Protein AF-A0A9W7CAH5-F1 (afdb_monomer_lite)

Secondary structure (DSSP, 8-state):
-EEEEEES--SSS-PPPTT------SSTTTT--HHHHHHHHTS-EEES-GGGSTT-TT-HHHHHH---EEEEEEEE--SSS--EEEEEEEESSTTTS-GGGHHHHHHHHHHHHHHHTT-

pLDDT: mean 75.97, std 20.56, range [34.94, 96.94]

Organism: NCBI:txid1714387

Structure (mmCIF, N/CA/C/O backbone):
data_AF-A0A9W7CAH5-F1
#
_entry.id   AF-A0A9W7CAH5-F1
#
loop_
_atom_site.group_PDB
_atom_site.id
_atom_site.type_symbol
_atom_site.label_atom_id
_atom_site.label_alt_id
_atom_site.label_comp_id
_atom_site.label_asym_id
_atom_site.label_entity_id
_atom_site.label_seq_id
_atom_site.pdbx_PDB_ins_code
_atom_site.Cartn_x
_atom_site.Cartn_y
_atom_site.Cartn_z
_atom_site.occupancy
_atom_site.B_iso_or_equiv
_atom_site.auth_seq_id
_atom_site.auth_comp_id
_atom_site.auth_asym_id
_atom_site.auth_atom_id
_atom_site.pdbx_PDB_model_num
ATOM 1 N N . MET A 1 1 ? 8.374 -5.976 7.021 1.00 52.28 1 MET A N 1
ATOM 2 C CA . MET A 1 1 ? 8.022 -5.102 8.172 1.00 52.28 1 MET A CA 1
ATOM 3 C C . MET A 1 1 ? 6.517 -4.854 8.143 1.00 52.28 1 MET A C 1
ATOM 5 O O . MET A 1 1 ? 6.024 -4.642 7.044 1.00 52.28 1 MET A O 1
ATOM 9 N N . ILE A 1 2 ? 5.800 -4.919 9.276 1.00 61.28 2 ILE A N 1
ATOM 10 C CA . ILE A 1 2 ? 4.372 -4.537 9.360 1.00 61.28 2 ILE A CA 1
ATOM 11 C C . ILE A 1 2 ? 4.294 -3.109 9.913 1.00 61.28 2 ILE A C 1
ATOM 13 O O . ILE A 1 2 ? 4.922 -2.825 10.931 1.00 61.28 2 ILE A O 1
ATOM 17 N N . VAL A 1 3 ? 3.554 -2.225 9.244 1.00 64.75 3 VAL A N 1
ATOM 18 C CA . VAL A 1 3 ? 3.370 -0.817 9.622 1.00 64.75 3 VAL A CA 1
ATOM 19 C C . VAL A 1 3 ? 1.878 -0.521 9.726 1.00 64.75 3 VAL A C 1
ATOM 21 O O . VAL A 1 3 ? 1.100 -0.905 8.854 1.00 64.75 3 VAL A O 1
ATOM 24 N N . LEU A 1 4 ? 1.484 0.169 10.795 1.00 59.34 4 LEU A N 1
ATOM 25 C CA . LEU A 1 4 ? 0.137 0.700 10.976 1.00 59.34 4 LEU A CA 1
ATOM 26 C C . LEU A 1 4 ? 0.188 2.210 10.739 1.00 59.34 4 LEU A C 1
ATOM 28 O O . LEU A 1 4 ? 0.766 2.945 11.538 1.00 59.34 4 LEU A O 1
ATOM 32 N N . CYS A 1 5 ? -0.400 2.674 9.640 1.00 62.50 5 CYS A N 1
ATOM 33 C CA . CYS A 1 5 ? -0.546 4.102 9.360 1.00 62.50 5 CYS A CA 1
ATOM 34 C C . CYS A 1 5 ? -1.955 4.525 9.763 1.00 62.50 5 CYS A C 1
ATOM 36 O O . CYS A 1 5 ? -2.911 3.947 9.258 1.00 62.50 5 CYS A O 1
ATOM 38 N N . THR A 1 6 ? -2.107 5.508 10.648 1.00 54.84 6 THR A N 1
ATOM 39 C CA . THR A 1 6 ? -3.421 6.003 11.084 1.00 54.84 6 THR A CA 1
ATOM 40 C C . THR A 1 6 ? -3.580 7.473 10.698 1.00 54.84 6 THR A C 1
ATOM 42 O O . THR A 1 6 ? -2.618 8.241 10.733 1.00 54.84 6 THR A O 1
ATOM 45 N N . GLN A 1 7 ? -4.787 7.872 10.304 1.00 54.97 7 GLN A N 1
ATOM 46 C CA . GLN A 1 7 ? -5.196 9.265 10.158 1.00 54.97 7 GLN A CA 1
ATOM 47 C C . GLN A 1 7 ? -6.210 9.606 11.255 1.00 54.97 7 GLN A C 1
ATOM 49 O O . GLN A 1 7 ? -7.260 8.971 11.364 1.00 54.97 7 GLN A O 1
ATOM 54 N N . GLY A 1 8 ? -5.873 10.597 12.084 1.00 39.00 8 GLY A N 1
ATOM 55 C CA . GLY A 1 8 ? -6.650 11.065 13.234 1.00 39.00 8 GLY A CA 1
ATOM 56 C C . GLY A 1 8 ? -5.981 12.262 13.912 1.00 39.00 8 GLY A C 1
ATOM 57 O O . GLY A 1 8 ? -4.809 12.531 13.648 1.00 39.00 8 GLY A O 1
ATOM 58 N N . GLU A 1 9 ? -6.709 13.004 14.758 1.00 39.59 9 GLU A N 1
ATOM 59 C CA . GLU A 1 9 ? -6.122 14.149 15.471 1.00 39.59 9 GLU A CA 1
ATOM 60 C C . GLU A 1 9 ? -4.923 13.737 16.346 1.00 39.59 9 GLU A C 1
ATOM 62 O O . GLU A 1 9 ? -4.942 12.667 16.963 1.00 39.59 9 GLU A O 1
ATOM 67 N N . PRO A 1 10 ? -3.877 14.583 16.411 1.00 41.44 10 PRO A N 1
ATOM 68 C CA . PRO A 1 10 ? -2.582 14.216 16.955 1.00 41.44 10 PRO A CA 1
ATOM 69 C C . PRO A 1 10 ? -2.627 14.186 18.484 1.00 41.44 10 PRO A C 1
ATOM 71 O O . PRO A 1 10 ? -2.352 15.179 19.155 1.00 41.44 10 PRO A O 1
ATOM 74 N N . SER A 1 11 ? -2.917 13.023 19.058 1.00 37.47 11 SER A N 1
ATOM 75 C CA . SER A 1 11 ? -2.576 12.742 20.450 1.00 37.47 11 SER A CA 1
ATOM 76 C C . SER A 1 11 ? -1.776 11.444 20.545 1.00 37.47 11 SER A C 1
ATOM 78 O O . SER A 1 11 ? -2.328 10.350 20.502 1.00 37.47 11 SER A O 1
ATOM 80 N N . ALA A 1 12 ? -0.461 11.614 20.709 1.00 37.47 12 ALA A N 1
ATOM 81 C CA . ALA A 1 12 ? 0.485 10.656 21.290 1.00 37.47 12 ALA A CA 1
ATOM 82 C C . ALA A 1 12 ? 0.882 9.387 20.503 1.00 37.47 12 ALA A C 1
ATOM 84 O O . ALA A 1 12 ? 1.384 8.438 21.099 1.00 37.47 12 ALA A O 1
ATOM 85 N N . VAL A 1 13 ? 0.800 9.393 19.173 1.00 38.72 13 VAL A N 1
ATOM 86 C CA . VAL A 1 13 ? 1.555 8.464 18.308 1.00 38.72 13 VAL A CA 1
ATOM 87 C C . VAL A 1 13 ? 2.164 9.310 17.191 1.00 38.72 13 VAL A C 1
ATOM 89 O O . VAL A 1 13 ? 1.525 10.267 16.763 1.00 38.72 13 VAL A O 1
ATOM 92 N N . GLN A 1 14 ? 3.400 9.046 16.750 1.00 34.97 14 GLN A N 1
ATOM 93 C CA . GLN A 1 14 ? 3.975 9.733 15.583 1.00 34.97 14 GLN A CA 1
ATOM 94 C C . GLN A 1 14 ? 3.156 9.382 14.330 1.00 34.97 14 GLN A C 1
ATOM 96 O O . GLN A 1 14 ? 3.480 8.462 13.587 1.00 34.97 14 GLN A O 1
ATOM 101 N N . THR A 1 15 ? 2.054 10.094 14.123 1.00 36.78 15 THR A N 1
ATOM 102 C CA . THR A 1 15 ? 1.224 10.034 12.929 1.00 36.78 15 THR A CA 1
ATOM 103 C C . THR A 1 15 ? 1.786 11.033 11.930 1.00 36.78 15 THR A C 1
ATOM 105 O O . THR A 1 15 ? 1.848 12.232 12.219 1.00 36.78 15 THR A O 1
ATOM 108 N N . TYR A 1 16 ? 2.200 10.560 10.755 1.00 38.19 16 TYR A N 1
ATOM 109 C CA . TYR A 1 16 ? 2.463 11.445 9.625 1.00 38.19 16 TYR A CA 1
ATOM 110 C C . TYR A 1 16 ? 1.174 12.208 9.309 1.00 38.19 16 TYR A C 1
ATOM 112 O O . TYR A 1 16 ? 0.1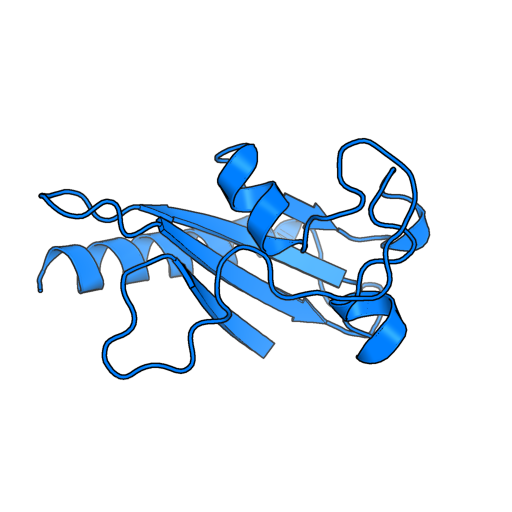30 11.604 9.061 1.00 38.19 16 TYR A O 1
ATOM 120 N N . ALA A 1 17 ? 1.229 13.538 9.375 1.00 38.75 17 ALA A N 1
ATOM 121 C CA . ALA A 1 17 ? 0.073 14.371 9.083 1.00 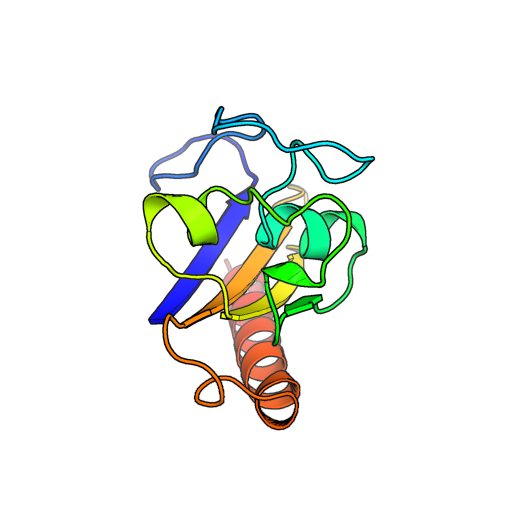38.75 17 ALA A CA 1
ATOM 122 C C . ALA A 1 17 ? -0.358 14.184 7.612 1.00 38.75 17 ALA A C 1
ATOM 124 O O . ALA A 1 17 ? 0.509 14.084 6.735 1.00 38.75 17 ALA A O 1
ATOM 125 N N . PRO A 1 18 ? -1.670 14.176 7.312 1.00 41.16 18 PRO A N 1
ATOM 126 C CA . PRO A 1 18 ? -2.155 14.239 5.937 1.00 41.16 18 PRO A CA 1
ATOM 127 C C . PRO A 1 18 ? -1.532 15.452 5.219 1.00 41.16 18 PRO A C 1
ATOM 129 O O . PRO A 1 18 ? -1.740 16.589 5.637 1.00 41.16 18 PRO A O 1
ATOM 132 N N . GLY A 1 19 ? -0.729 15.210 4.174 1.00 45.12 19 GLY A N 1
ATOM 133 C CA . GLY A 1 19 ? 0.004 16.255 3.438 1.00 45.12 19 GLY A CA 1
ATOM 134 C C . GLY A 1 19 ? 1.497 16.407 3.774 1.00 45.12 19 GLY A C 1
ATOM 135 O O . GLY A 1 19 ? 2.108 17.383 3.340 1.00 45.12 19 GLY A O 1
ATOM 136 N N . ALA A 1 20 ? 2.107 15.476 4.518 1.00 40.38 20 ALA A N 1
ATOM 137 C CA . ALA A 1 20 ? 3.558 15.454 4.720 1.00 40.38 20 ALA A CA 1
ATOM 138 C C . ALA A 1 20 ? 4.305 15.335 3.372 1.00 40.38 20 ALA A C 1
ATOM 140 O O . ALA A 1 20 ? 4.095 14.404 2.601 1.00 40.38 20 ALA A O 1
ATOM 141 N N . SER A 1 21 ? 5.140 16.329 3.071 1.00 37.75 21 SER A N 1
ATOM 142 C CA . SER A 1 21 ? 5.740 16.551 1.754 1.00 37.75 21 SER A CA 1
ATOM 143 C C . SER A 1 21 ? 6.982 15.689 1.486 1.00 37.75 21 SER A C 1
ATOM 145 O O . SER A 1 21 ? 8.014 15.875 2.135 1.00 37.75 21 SER A O 1
ATOM 147 N N . GLY A 1 22 ? 6.886 14.837 0.462 1.00 43.59 22 GLY A N 1
ATOM 148 C CA . GLY A 1 22 ? 7.978 14.113 -0.199 1.00 43.59 22 GLY A CA 1
ATOM 149 C C . GLY A 1 22 ? 8.241 14.591 -1.633 1.00 43.59 22 GLY A C 1
ATOM 150 O O . GLY A 1 22 ? 7.449 15.380 -2.153 1.00 43.59 22 GLY A O 1
ATOM 151 N N . PRO A 1 23 ? 9.353 14.181 -2.280 1.00 34.94 23 PRO A N 1
ATOM 152 C CA . PRO A 1 23 ? 9.626 14.485 -3.683 1.00 34.94 23 PRO A CA 1
ATOM 153 C C . PRO A 1 23 ? 8.478 13.955 -4.549 1.00 34.94 23 PRO A C 1
ATOM 155 O O . PRO A 1 23 ? 8.052 12.815 -4.409 1.00 34.94 23 PRO A O 1
ATOM 158 N N . LYS A 1 24 ? 7.924 14.854 -5.362 1.00 41.16 24 LYS A N 1
ATOM 159 C CA . LYS A 1 24 ? 6.620 14.715 -6.012 1.00 41.16 24 LYS A CA 1
ATOM 160 C C . LYS A 1 24 ? 6.802 14.140 -7.415 1.00 41.16 24 LYS A C 1
ATOM 162 O O . LYS A 1 24 ? 7.518 14.743 -8.215 1.00 41.16 24 LYS A O 1
ATOM 167 N N . GLY A 1 25 ? 6.148 13.017 -7.707 1.00 40.75 25 GLY A N 1
ATOM 168 C CA . GLY A 1 25 ? 6.077 12.439 -9.054 1.00 40.75 25 GLY A CA 1
ATOM 169 C C . GLY A 1 25 ? 5.157 13.233 -9.995 1.00 40.75 25 GLY A C 1
ATOM 170 O O . GLY A 1 25 ? 4.798 14.383 -9.728 1.00 40.75 25 GLY A O 1
ATOM 171 N N . SER A 1 26 ? 4.714 12.621 -11.097 1.00 38.53 26 SER A N 1
ATOM 172 C CA . SER A 1 26 ? 3.724 13.205 -12.025 1.00 38.53 26 SER A CA 1
ATOM 173 C C . SER A 1 26 ? 2.546 12.246 -12.258 1.00 38.53 26 SER A C 1
ATOM 175 O O . SER A 1 26 ? 2.774 11.059 -12.419 1.00 38.53 26 SER A O 1
ATOM 177 N N . GLY A 1 27 ? 1.293 12.736 -12.234 1.00 47.53 27 GLY A N 1
ATOM 178 C CA . GLY A 1 27 ? 0.054 11.925 -12.300 1.00 47.53 27 GLY A CA 1
ATOM 179 C C . GLY A 1 27 ? -0.995 12.291 -11.229 1.00 47.53 27 GLY A C 1
ATOM 180 O O . GLY A 1 27 ? -0.735 13.150 -10.390 1.00 47.53 27 GLY A O 1
ATOM 181 N N . ASP A 1 28 ? -2.173 11.652 -11.233 1.00 54.06 28 ASP A N 1
ATOM 182 C CA . ASP A 1 28 ? -3.260 11.905 -10.253 1.00 54.06 28 ASP A CA 1
ATOM 183 C C . ASP A 1 28 ? -2.951 11.361 -8.842 1.00 54.06 28 ASP A C 1
ATOM 185 O O . ASP A 1 28 ? -3.508 11.823 -7.847 1.00 54.06 28 ASP A O 1
ATOM 189 N N . LEU A 1 29 ? -2.019 10.407 -8.749 1.00 53.59 29 LEU A N 1
ATOM 190 C CA . LEU A 1 29 ? -1.515 9.829 -7.498 1.00 53.59 29 LEU A CA 1
ATOM 191 C C . LEU A 1 29 ? -0.183 10.445 -7.041 1.00 53.59 29 LEU A C 1
ATOM 193 O O . LEU A 1 29 ? 0.365 10.019 -6.033 1.00 53.59 29 LEU A O 1
ATOM 197 N N . LYS A 1 30 ? 0.331 11.464 -7.744 1.00 51.78 30 LYS A N 1
ATOM 198 C CA . LYS A 1 30 ? 1.699 11.993 -7.561 1.00 51.78 30 LYS A CA 1
ATOM 199 C C . LYS A 1 30 ? 2.039 12.523 -6.169 1.00 51.78 30 LYS A C 1
ATOM 201 O O . LYS A 1 30 ? 3.213 12.653 -5.834 1.00 51.78 30 LYS A O 1
ATOM 206 N N . ASP A 1 31 ? 1.011 12.894 -5.411 1.00 60.03 31 ASP A N 1
ATOM 207 C CA . ASP A 1 31 ? 1.118 13.415 -4.049 1.00 60.03 31 ASP A CA 1
ATOM 208 C C . ASP A 1 31 ? 0.725 12.348 -3.004 1.00 60.03 31 ASP A C 1
ATOM 210 O O . ASP A 1 31 ? 0.616 12.664 -1.820 1.00 60.03 31 ASP A O 1
ATOM 214 N N . GLN A 1 32 ? 0.480 11.101 -3.432 1.00 70.62 32 GLN A N 1
ATOM 215 C CA . GLN A 1 32 ? 0.049 10.008 -2.568 1.00 70.62 32 GLN A CA 1
ATOM 216 C C . GLN A 1 32 ? 1.197 9.058 -2.206 1.00 70.62 32 GLN A C 1
ATOM 218 O O . GLN A 1 32 ? 1.972 8.600 -3.044 1.00 70.62 32 GLN A O 1
ATOM 223 N N . LEU A 1 33 ? 1.259 8.697 -0.928 1.00 83.75 33 LEU A N 1
ATOM 224 C CA . LEU A 1 33 ? 1.950 7.512 -0.438 1.00 83.75 33 LEU A CA 1
ATOM 225 C C . LEU A 1 33 ? 1.114 6.260 -0.734 1.00 83.75 33 LEU A C 1
ATOM 227 O O . LEU A 1 33 ? -0.106 6.345 -0.885 1.00 83.75 33 LEU A O 1
ATOM 231 N N . TYR A 1 34 ? 1.730 5.076 -0.744 1.00 87.69 34 TYR A N 1
ATOM 232 C CA . TYR A 1 34 ? 1.004 3.824 -0.997 1.00 87.69 34 TYR A CA 1
ATOM 233 C C . TYR A 1 34 ? -0.187 3.615 -0.042 1.00 87.69 34 TYR A C 1
ATOM 235 O O . TYR A 1 34 ? -1.252 3.160 -0.462 1.00 87.69 34 TYR A O 1
ATOM 243 N N . CYS A 1 35 ? -0.054 4.023 1.225 1.00 85.12 35 CYS A N 1
ATOM 244 C CA . CYS A 1 35 ? -1.144 3.970 2.204 1.00 85.12 35 CYS A CA 1
ATOM 245 C C . CYS A 1 35 ? -2.316 4.903 1.858 1.00 85.12 35 CYS A C 1
ATOM 247 O O . CYS A 1 35 ? -3.474 4.554 2.084 1.00 85.12 35 CYS A O 1
ATOM 249 N N . GLN A 1 36 ? -2.045 6.065 1.261 1.00 84.31 36 GLN A N 1
ATOM 250 C CA . GLN A 1 36 ? -3.093 6.988 0.826 1.00 84.31 36 GLN A CA 1
ATOM 251 C C . GLN A 1 36 ? -3.878 6.419 -0.357 1.00 84.31 36 GLN A C 1
ATOM 253 O O . GLN A 1 36 ? -5.089 6.624 -0.412 1.00 84.31 36 GLN A O 1
ATOM 258 N N . VAL A 1 37 ? -3.245 5.633 -1.234 1.00 89.00 37 VAL A N 1
ATOM 259 C CA . VAL A 1 37 ? -3.948 4.942 -2.326 1.00 89.00 37 VAL A CA 1
ATOM 260 C C . VAL A 1 37 ? -4.924 3.900 -1.778 1.00 89.00 37 VAL A C 1
ATOM 262 O O . VAL A 1 37 ? -6.092 3.885 -2.172 1.00 89.00 37 VAL A O 1
ATOM 265 N N . ALA A 1 38 ? -4.486 3.074 -0.820 1.00 89.31 38 ALA A N 1
ATOM 266 C CA . ALA A 1 38 ? -5.348 2.084 -0.165 1.00 89.31 38 ALA A CA 1
ATOM 267 C C . ALA A 1 38 ? -6.556 2.745 0.528 1.00 89.31 38 ALA A C 1
ATOM 269 O O . ALA A 1 38 ? -7.691 2.300 0.379 1.00 89.31 38 ALA A O 1
ATOM 270 N N . LEU A 1 39 ? -6.324 3.857 1.235 1.00 85.56 39 LEU A N 1
ATOM 271 C CA . LEU A 1 39 ? -7.378 4.638 1.890 1.00 85.56 39 LEU A CA 1
ATOM 272 C C . LEU A 1 39 ? -8.343 5.302 0.901 1.00 85.56 39 LEU A C 1
ATOM 274 O O . LEU A 1 39 ? -9.554 5.270 1.112 1.00 85.56 39 LEU A O 1
ATOM 278 N N . THR A 1 40 ? -7.819 5.908 -0.167 1.00 84.81 40 THR A N 1
ATOM 279 C CA . THR A 1 40 ? -8.618 6.632 -1.170 1.00 84.81 40 THR A CA 1
ATOM 280 C C . THR A 1 40 ? -9.521 5.688 -1.953 1.00 84.81 40 THR A C 1
ATOM 282 O O . THR A 1 40 ? -10.674 6.013 -2.223 1.00 84.81 40 THR A O 1
ATOM 285 N N . THR A 1 41 ? -9.001 4.516 -2.317 1.00 87.69 41 THR A N 1
ATOM 286 C CA . THR A 1 41 ? -9.748 3.504 -3.078 1.00 87.69 41 THR A CA 1
ATOM 287 C C . THR A 1 41 ? -10.653 2.638 -2.205 1.00 87.69 41 THR A C 1
ATOM 289 O O . THR A 1 41 ? -11.481 1.909 -2.743 1.00 87.69 41 THR A O 1
ATOM 292 N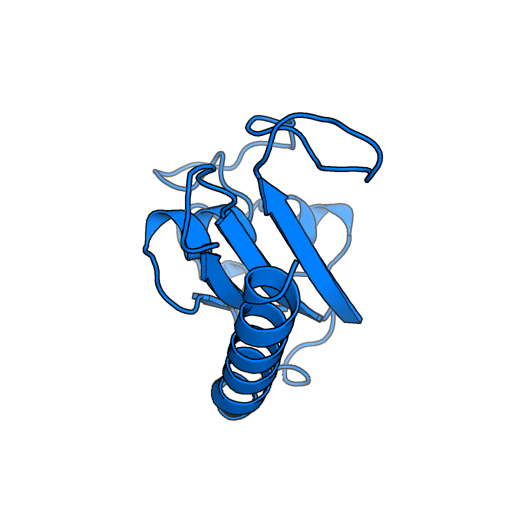 N . ASP A 1 42 ? -10.490 2.708 -0.880 1.00 88.69 42 ASP A N 1
ATOM 293 C CA . ASP A 1 42 ? -11.137 1.821 0.092 1.00 88.69 42 ASP A CA 1
ATOM 294 C C . ASP A 1 42 ? -10.945 0.333 -0.255 1.00 88.69 42 ASP A C 1
ATOM 296 O O . ASP A 1 42 ? -11.836 -0.497 -0.082 1.00 88.69 42 ASP A O 1
ATOM 300 N N . SER A 1 43 ? -9.768 -0.005 -0.789 1.00 93.00 43 SER A N 1
ATOM 301 C CA . SER A 1 43 ? -9.439 -1.348 -1.257 1.00 93.00 43 SER A CA 1
ATOM 302 C C . SER A 1 43 ? -8.000 -1.723 -0.917 1.00 93.00 43 SER A C 1
ATOM 304 O O . SER A 1 43 ? -7.132 -0.855 -0.787 1.00 93.00 43 SER A O 1
ATOM 306 N N . THR A 1 44 ? -7.738 -3.024 -0.762 1.00 95.69 44 THR A N 1
ATOM 307 C CA . THR A 1 44 ? -6.375 -3.517 -0.551 1.00 95.69 44 THR A CA 1
ATOM 308 C C . THR A 1 44 ? -5.507 -3.168 -1.756 1.00 95.69 44 THR A C 1
ATOM 310 O O . THR A 1 44 ? -5.779 -3.596 -2.879 1.00 95.69 44 THR A O 1
ATOM 313 N N . PHE A 1 45 ? -4.442 -2.408 -1.518 1.00 95.50 45 PHE A N 1
ATOM 314 C CA . PHE A 1 45 ? -3.520 -1.968 -2.555 1.00 95.50 45 PHE A CA 1
ATOM 315 C C . PHE A 1 45 ? -2.270 -2.847 -2.572 1.00 95.50 45 PHE A C 1
ATOM 317 O O . PHE A 1 45 ? -1.652 -3.067 -1.530 1.00 95.50 45 PHE A O 1
ATOM 324 N N . PHE A 1 46 ? -1.899 -3.349 -3.750 1.00 96.69 46 PHE A N 1
ATOM 325 C CA . PHE A 1 46 ? -0.758 -4.241 -3.948 1.00 96.69 46 PHE A CA 1
ATOM 326 C C . PHE A 1 46 ? 0.180 -3.687 -5.019 1.00 96.69 46 PHE A C 1
ATOM 328 O O . PHE A 1 46 ? -0.268 -3.336 -6.109 1.00 96.69 46 PHE A O 1
ATOM 335 N N . VAL A 1 47 ? 1.475 -3.656 -4.706 1.00 95.75 47 VAL A N 1
ATOM 336 C CA . VAL A 1 47 ? 2.553 -3.234 -5.604 1.00 95.75 47 VAL A CA 1
ATOM 337 C C . VAL A 1 47 ? 3.639 -4.306 -5.616 1.00 95.75 47 VAL A C 1
ATOM 339 O O . VAL A 1 47 ? 4.303 -4.542 -4.603 1.00 95.75 47 VAL A O 1
ATOM 342 N N . ASP A 1 48 ? 3.826 -4.949 -6.766 1.00 95.12 48 ASP A N 1
ATOM 343 C CA . ASP A 1 48 ? 4.900 -5.911 -7.047 1.00 95.12 48 ASP A CA 1
ATOM 344 C C . ASP A 1 48 ? 5.958 -5.389 -8.028 1.00 95.12 48 ASP A C 1
ATOM 346 O O . ASP A 1 48 ? 7.022 -5.999 -8.171 1.00 95.12 48 ASP A O 1
ATOM 350 N N . ASP A 1 49 ? 5.685 -4.256 -8.669 1.00 94.62 49 ASP A N 1
ATOM 351 C CA . ASP A 1 49 ? 6.640 -3.473 -9.439 1.00 94.62 49 ASP A CA 1
ATOM 352 C C . ASP A 1 49 ? 6.390 -1.970 -9.207 1.00 94.62 49 ASP A C 1
ATOM 354 O O . ASP A 1 49 ? 5.486 -1.398 -9.820 1.00 94.62 49 ASP A O 1
ATOM 358 N N . PRO A 1 50 ? 7.171 -1.307 -8.333 1.00 90.94 50 PRO A N 1
ATOM 359 C CA . PRO A 1 50 ? 6.976 0.109 -8.012 1.00 90.94 50 PRO A CA 1
ATOM 360 C C . PRO A 1 50 ? 7.175 1.043 -9.210 1.00 90.94 50 PRO A C 1
ATOM 362 O O . PRO A 1 50 ? 6.633 2.143 -9.213 1.00 90.94 50 PRO A O 1
ATOM 365 N N . SER A 1 51 ? 7.922 0.615 -10.234 1.00 90.56 51 SER A N 1
ATOM 366 C CA . SER A 1 51 ? 8.161 1.419 -11.439 1.00 90.56 51 SER A CA 1
ATOM 367 C C . SER A 1 51 ? 7.014 1.352 -12.449 1.00 90.56 51 SER A C 1
ATOM 369 O O . SER A 1 51 ? 6.950 2.168 -13.364 1.00 90.56 51 SER A O 1
ATOM 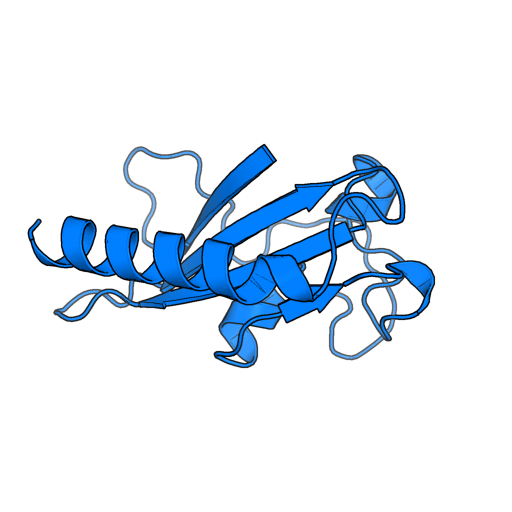371 N N . ALA A 1 52 ? 6.110 0.382 -12.286 1.00 89.56 52 ALA A N 1
ATOM 372 C CA . ALA A 1 52 ? 4.997 0.139 -13.194 1.00 89.56 52 ALA A CA 1
ATOM 373 C C . ALA A 1 52 ? 3.658 0.682 -12.668 1.00 89.56 52 ALA A C 1
ATOM 375 O O . ALA A 1 52 ? 2.623 0.421 -13.281 1.00 89.56 52 ALA A O 1
ATOM 376 N N . VAL A 1 53 ? 3.659 1.409 -11.544 1.00 88.38 53 VAL A N 1
ATOM 377 C CA . VAL A 1 53 ? 2.452 2.008 -10.958 1.00 88.38 53 VAL A CA 1
ATOM 378 C C . VAL A 1 53 ? 2.335 3.471 -11.398 1.00 88.38 53 VAL A C 1
ATOM 380 O O . VAL A 1 53 ? 3.082 4.308 -10.883 1.00 88.38 53 VAL A O 1
ATOM 383 N N . PRO A 1 54 ? 1.390 3.812 -12.300 1.00 85.56 54 PRO A N 1
ATOM 384 C CA . PRO A 1 54 ? 1.271 5.167 -12.823 1.00 85.56 54 PRO A CA 1
ATOM 385 C C . PRO A 1 54 ? 1.039 6.199 -11.717 1.00 85.56 54 PRO A C 1
ATOM 387 O O . PRO A 1 54 ? 0.097 6.079 -10.931 1.00 85.56 54 PRO A O 1
ATOM 390 N N . GLY A 1 55 ? 1.874 7.232 -11.672 1.00 84.19 55 GLY A N 1
ATOM 391 C CA . GLY A 1 55 ? 1.799 8.305 -10.681 1.00 84.19 55 GLY A CA 1
ATOM 392 C C . GLY A 1 55 ? 2.469 8.009 -9.339 1.00 84.19 55 GLY A C 1
ATOM 393 O O . GLY A 1 55 ? 2.454 8.883 -8.476 1.00 84.19 55 GLY A O 1
ATOM 394 N N . LEU A 1 56 ? 3.055 6.822 -9.152 1.00 86.81 56 LEU A N 1
ATOM 395 C CA . LEU A 1 56 ? 3.799 6.428 -7.949 1.00 86.81 56 LEU A CA 1
ATOM 396 C C . LEU A 1 56 ? 5.238 5.985 -8.259 1.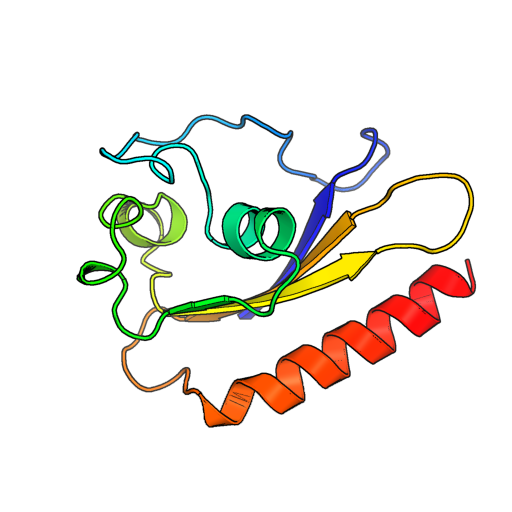00 86.81 56 LEU A C 1
ATOM 398 O O . LEU A 1 56 ? 5.912 5.438 -7.388 1.00 86.81 56 LEU A O 1
ATOM 402 N N . GLU A 1 57 ? 5.729 6.247 -9.468 1.00 89.00 57 GLU A N 1
ATOM 403 C CA . GLU A 1 57 ? 7.081 5.883 -9.905 1.00 89.00 57 GLU A CA 1
ATOM 404 C C . GLU A 1 57 ? 8.156 6.547 -9.026 1.00 89.00 57 GLU A C 1
ATOM 406 O O . GLU A 1 57 ? 9.195 5.953 -8.746 1.00 89.00 57 GLU A O 1
ATOM 411 N N . GLU A 1 58 ? 7.860 7.753 -8.531 1.00 85.44 58 GLU A N 1
ATOM 412 C CA . GLU A 1 58 ? 8.710 8.553 -7.638 1.00 85.44 58 GLU A CA 1
ATOM 413 C C . GLU A 1 58 ? 8.225 8.526 -6.177 1.00 85.44 58 GLU A C 1
ATOM 415 O O . GLU A 1 58 ? 8.472 9.454 -5.405 1.00 85.44 58 GLU A O 1
ATOM 420 N N . ASN A 1 59 ? 7.482 7.488 -5.782 1.00 87.00 59 ASN A N 1
ATOM 421 C CA . ASN A 1 59 ? 6.960 7.380 -4.424 1.00 87.00 59 ASN A CA 1
ATOM 422 C C . ASN A 1 59 ? 8.090 7.458 -3.376 1.00 87.00 59 ASN A C 1
ATOM 424 O O . ASN A 1 59 ? 9.114 6.789 -3.503 1.00 87.00 59 ASN A O 1
ATOM 428 N N . GLU A 1 60 ? 7.896 8.249 -2.315 1.00 85.12 60 GLU A N 1
ATOM 429 C CA . GLU A 1 60 ? 8.921 8.484 -1.290 1.00 85.12 60 GLU A CA 1
ATOM 430 C C . GLU A 1 60 ? 9.415 7.195 -0.615 1.00 85.12 60 GLU A C 1
ATOM 432 O O . GLU A 1 60 ? 10.627 7.037 -0.436 1.00 85.12 60 GLU A O 1
ATOM 437 N N . ASP A 1 61 ? 8.508 6.274 -0.271 1.00 85.12 61 ASP A N 1
ATOM 438 C CA . ASP A 1 61 ? 8.868 5.014 0.385 1.00 85.12 61 ASP A CA 1
ATOM 439 C C . ASP A 1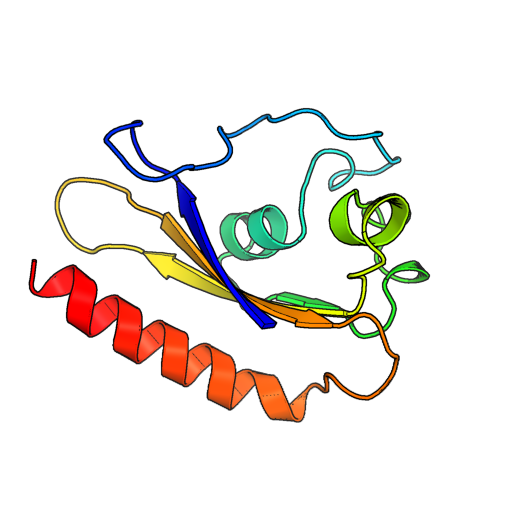 61 ? 9.811 4.187 -0.487 1.00 85.12 61 ASP A C 1
ATOM 441 O O . ASP A 1 61 ? 10.782 3.594 -0.001 1.00 85.12 61 ASP A O 1
ATOM 445 N N . TYR A 1 62 ? 9.578 4.227 -1.796 1.00 89.19 62 TYR A N 1
ATOM 446 C CA . TYR A 1 62 ? 10.425 3.581 -2.777 1.00 89.19 62 TYR A CA 1
ATOM 447 C C . TYR A 1 62 ? 11.739 4.340 -3.006 1.00 89.19 62 TYR A C 1
ATOM 449 O O . TYR A 1 62 ? 12.810 3.781 -2.769 1.00 89.19 62 TYR A O 1
ATOM 457 N N . VAL A 1 63 ? 11.683 5.609 -3.414 1.00 88.06 63 VAL A N 1
ATOM 458 C CA . VAL A 1 63 ? 12.860 6.375 -3.858 1.00 88.06 63 VAL A CA 1
ATOM 459 C C . VAL A 1 63 ? 13.824 6.676 -2.711 1.00 88.06 63 VAL A C 1
ATOM 461 O O . VAL A 1 63 ? 15.038 6.570 -2.886 1.00 88.06 63 VAL A O 1
ATOM 464 N N . LYS A 1 64 ? 13.320 7.043 -1.525 1.00 83.62 64 LYS A N 1
ATOM 465 C CA . LYS A 1 64 ? 14.185 7.401 -0.387 1.00 83.62 64 LYS A CA 1
ATOM 466 C C . LYS A 1 64 ? 14.593 6.198 0.450 1.00 83.62 64 LYS A C 1
ATOM 468 O O . LYS A 1 64 ? 15.720 6.158 0.943 1.00 83.62 64 LYS A O 1
ATOM 473 N N . PHE A 1 65 ? 13.682 5.247 0.662 1.00 84.44 65 PHE A N 1
ATOM 474 C CA . PHE A 1 65 ? 13.873 4.183 1.655 1.00 84.44 65 PHE A CA 1
ATOM 475 C C . PHE A 1 65 ? 14.028 2.781 1.045 1.00 84.44 65 PHE A C 1
ATOM 477 O O . PHE A 1 65 ? 14.451 1.847 1.744 1.00 84.44 65 PHE A O 1
ATOM 484 N N . GLY A 1 66 ? 13.764 2.637 -0.256 1.00 89.00 66 GLY A N 1
ATOM 485 C CA . GLY A 1 66 ? 13.861 1.387 -1.007 1.00 89.00 66 GLY A CA 1
ATOM 486 C C . GLY A 1 66 ? 12.657 0.461 -0.841 1.00 89.00 66 GLY A C 1
ATOM 487 O O . GLY A 1 66 ? 12.706 -0.664 -1.322 1.00 89.00 66 GLY A O 1
ATOM 488 N N . TYR A 1 67 ? 11.592 0.886 -0.161 1.00 89.94 67 TYR A N 1
ATOM 489 C CA . TYR A 1 67 ? 10.403 0.078 0.113 1.00 89.94 67 TYR A CA 1
ATOM 490 C C . TYR A 1 67 ? 9.351 0.225 -0.992 1.00 89.94 67 TYR A C 1
ATOM 492 O O . TYR A 1 67 ? 8.303 0.831 -0.791 1.00 89.94 67 TYR A O 1
ATOM 500 N N . GLY A 1 68 ? 9.641 -0.327 -2.169 1.00 90.19 68 GLY A N 1
ATOM 501 C CA . GLY A 1 68 ? 8.736 -0.269 -3.323 1.00 90.19 68 GLY A CA 1
ATOM 502 C C . GLY A 1 68 ? 7.736 -1.424 -3.428 1.00 90.19 68 GLY A C 1
ATOM 503 O O . GLY A 1 68 ? 6.788 -1.338 -4.200 1.00 90.19 68 GLY A O 1
ATOM 504 N N . TYR A 1 69 ? 7.922 -2.507 -2.671 1.00 94.81 69 TYR A N 1
ATOM 505 C CA . TYR A 1 69 ? 7.013 -3.655 -2.698 1.00 94.81 69 TYR A CA 1
ATOM 506 C C . TYR A 1 69 ? 6.049 -3.554 -1.518 1.00 94.81 69 TYR A C 1
ATOM 508 O O . TYR A 1 69 ? 6.482 -3.540 -0.363 1.00 94.81 69 TYR A O 1
ATOM 516 N N . TYR A 1 70 ? 4.750 -3.471 -1.804 1.00 95.00 70 TYR A N 1
ATOM 517 C CA . TYR A 1 70 ? 3.743 -3.028 -0.839 1.00 95.00 70 TYR A CA 1
ATOM 518 C C . TYR A 1 70 ? 2.469 -3.879 -0.887 1.00 95.00 70 TYR A C 1
ATOM 520 O O . TYR A 1 70 ? 1.972 -4.197 -1.964 1.00 95.00 70 TYR A O 1
ATOM 528 N N . ILE A 1 71 ? 1.908 -4.206 0.278 1.00 96.75 71 ILE A N 1
ATOM 529 C CA . ILE A 1 71 ? 0.507 -4.622 0.449 1.00 96.75 71 ILE A CA 1
ATOM 530 C C . ILE A 1 71 ? -0.067 -3.767 1.568 1.00 96.75 71 ILE A C 1
ATOM 532 O O . ILE A 1 71 ? 0.484 -3.780 2.665 1.00 96.75 71 ILE A O 1
ATOM 536 N N . GLY A 1 72 ? -1.173 -3.072 1.325 1.00 94.56 72 GLY A N 1
ATOM 537 C CA . GLY A 1 72 ? -1.853 -2.273 2.341 1.00 94.56 72 GLY A CA 1
ATOM 538 C C . GLY A 1 72 ? -3.350 -2.495 2.323 1.00 94.56 72 GLY A C 1
ATOM 539 O O . GLY A 1 72 ? -3.990 -2.220 1.314 1.00 94.56 72 GLY A O 1
ATOM 540 N N . ALA A 1 73 ? -3.901 -2.959 3.442 1.00 94.50 73 ALA A N 1
ATOM 541 C CA . ALA A 1 73 ? -5.332 -3.136 3.644 1.00 94.50 73 ALA A CA 1
ATOM 542 C C . ALA A 1 73 ? -5.889 -1.959 4.466 1.00 94.50 73 ALA A C 1
ATOM 544 O O . ALA A 1 73 ? -5.413 -1.724 5.588 1.00 94.50 73 ALA A O 1
ATOM 545 N N . PRO A 1 74 ? -6.853 -1.185 3.937 1.00 92.06 74 PRO A N 1
ATOM 546 C CA . PRO A 1 74 ? -7.436 -0.074 4.670 1.00 92.06 74 PRO A CA 1
ATOM 547 C C . PRO A 1 74 ? -8.323 -0.579 5.812 1.00 92.06 74 PRO A C 1
ATOM 549 O O . PRO A 1 74 ? -8.969 -1.625 5.709 1.00 92.06 74 PRO A O 1
ATOM 552 N N . TRP A 1 75 ? -8.368 0.189 6.896 1.00 88.19 75 TRP A N 1
ATOM 553 C CA . TRP A 1 75 ? -9.244 -0.056 8.033 1.00 88.19 75 TRP A CA 1
ATOM 554 C C . TRP A 1 75 ? -9.966 1.207 8.484 1.00 88.19 75 TRP A C 1
ATOM 556 O O . TRP A 1 75 ? -9.475 2.324 8.280 1.00 88.19 75 TRP A O 1
ATOM 566 N N . ARG A 1 76 ? -11.137 1.035 9.104 1.00 81.88 76 ARG A N 1
ATOM 567 C CA . ARG A 1 76 ? -11.963 2.139 9.617 1.00 81.88 76 ARG A CA 1
ATOM 568 C C . ARG A 1 76 ? -12.519 1.805 10.998 1.00 81.88 76 ARG A C 1
ATOM 570 O O . ARG A 1 76 ? -13.141 0.764 11.181 1.00 81.88 76 ARG A O 1
ATOM 577 N N . GLN A 1 77 ? -12.378 2.717 11.959 1.00 73.25 77 GLN A N 1
ATOM 578 C CA . GLN A 1 77 ? -13.067 2.575 13.243 1.00 73.25 77 GLN A CA 1
ATOM 579 C C . GLN A 1 77 ? -14.568 2.850 13.068 1.00 73.25 77 GLN A C 1
ATOM 581 O O . GLN A 1 77 ? -14.971 3.878 12.515 1.00 73.25 77 GLN A O 1
ATOM 586 N N . ARG A 1 78 ? -15.421 1.947 13.564 1.00 64.19 78 ARG A N 1
ATOM 587 C CA . ARG A 1 78 ? -16.867 2.186 13.655 1.00 64.19 78 ARG A CA 1
ATOM 588 C C . ARG A 1 78 ? -17.185 2.907 14.966 1.00 64.19 78 ARG A C 1
ATOM 590 O O . ARG A 1 78 ? -17.119 2.296 16.021 1.00 64.19 78 ARG A O 1
ATOM 597 N N . GLY A 1 79 ? -17.592 4.176 14.892 1.00 58.31 79 GLY A N 1
ATOM 598 C CA . GLY A 1 79 ? -18.155 4.907 16.037 1.00 58.31 79 GLY A CA 1
ATOM 599 C C . GLY A 1 79 ? -17.496 6.258 16.321 1.00 58.31 79 GLY A C 1
ATOM 600 O O . GLY A 1 79 ? -16.497 6.352 17.020 1.00 58.31 79 GLY A O 1
ATOM 601 N N . GLY A 1 80 ? -18.110 7.337 15.829 1.00 48.66 80 GLY A N 1
ATOM 602 C CA . GLY A 1 80 ? -17.947 8.700 16.358 1.00 48.66 80 GLY A CA 1
ATOM 603 C C . GLY A 1 80 ? -16.691 9.484 15.954 1.00 48.66 80 GLY A C 1
ATOM 604 O O . GLY A 1 80 ? -16.789 10.696 15.773 1.00 48.66 80 GLY A O 1
ATOM 605 N N . ARG A 1 81 ? -15.540 8.837 15.734 1.00 53.09 81 ARG A N 1
ATOM 606 C CA . ARG A 1 81 ? -14.367 9.451 15.084 1.00 53.09 81 ARG A CA 1
ATOM 607 C C . ARG A 1 81 ? -13.977 8.630 13.863 1.00 53.09 81 ARG A C 1
ATOM 609 O O . ARG A 1 81 ? -13.805 7.422 13.953 1.00 53.09 81 ARG A O 1
ATOM 616 N N . TRP A 1 82 ? -13.836 9.297 12.719 1.00 60.72 82 TRP A N 1
ATOM 617 C CA . TRP A 1 82 ? -13.378 8.697 11.464 1.00 60.72 82 TRP A CA 1
ATOM 618 C C . TRP A 1 82 ? -11.870 8.427 11.526 1.00 60.72 82 TRP A C 1
ATOM 620 O O . TRP A 1 82 ? -11.101 9.018 10.772 1.00 60.72 82 TRP A O 1
ATOM 630 N N . LEU A 1 83 ? -11.429 7.576 12.456 1.00 62.44 83 LEU A N 1
ATOM 631 C CA . LEU A 1 83 ? -10.081 7.035 12.387 1.00 62.44 83 LEU A CA 1
ATOM 632 C C . LEU A 1 83 ? -10.052 6.049 11.228 1.00 62.44 83 LEU A C 1
ATOM 634 O O . LEU A 1 83 ? -10.798 5.068 11.200 1.00 62.44 83 LEU A O 1
ATOM 638 N N . THR A 1 84 ? -9.220 6.365 10.246 1.00 76.25 84 THR A N 1
ATOM 639 C CA . THR A 1 84 ? -8.978 5.503 9.095 1.00 76.25 84 THR A CA 1
ATOM 640 C C . THR A 1 84 ? -7.490 5.280 8.978 1.00 76.25 84 THR A C 1
ATOM 642 O O . THR A 1 84 ? -6.693 6.161 9.302 1.00 76.25 84 THR A O 1
ATOM 645 N N . GLY A 1 85 ? -7.092 4.091 8.566 1.00 84.56 85 GLY A N 1
ATOM 646 C CA . GLY A 1 85 ? -5.685 3.782 8.431 1.00 84.56 85 GLY A CA 1
ATOM 647 C C . GLY A 1 85 ? -5.428 2.636 7.480 1.00 84.56 85 GLY A C 1
ATOM 648 O O . GLY A 1 85 ? -6.331 2.145 6.809 1.00 84.56 85 GLY A O 1
ATOM 649 N N . THR A 1 86 ? -4.177 2.209 7.418 1.00 88.44 86 THR A N 1
ATOM 650 C CA . THR A 1 86 ? -3.761 1.073 6.602 1.00 88.44 86 THR A CA 1
ATOM 651 C C . THR A 1 86 ? -2.913 0.140 7.443 1.00 88.44 86 THR A C 1
ATOM 653 O O . THR A 1 86 ? -1.952 0.576 8.082 1.00 88.44 86 THR A O 1
ATOM 656 N N . VAL A 1 87 ? -3.266 -1.143 7.433 1.00 90.44 87 VAL A N 1
ATOM 657 C CA . VAL A 1 87 ? -2.371 -2.215 7.867 1.00 90.44 87 VAL A CA 1
ATOM 658 C C . VAL A 1 87 ? -1.539 -2.603 6.663 1.00 90.44 87 VAL A C 1
ATOM 660 O O . VAL A 1 87 ? -2.085 -3.057 5.658 1.00 90.44 87 VAL A O 1
ATOM 663 N N . ALA A 1 88 ? -0.232 -2.377 6.741 1.00 91.94 88 ALA A N 1
ATOM 664 C CA . ALA A 1 88 ? 0.647 -2.518 5.596 1.00 91.94 88 ALA A CA 1
ATOM 665 C C . ALA A 1 88 ? 1.837 -3.433 5.864 1.00 91.94 88 ALA A C 1
ATOM 667 O O . ALA A 1 88 ? 2.403 -3.451 6.957 1.00 91.94 88 ALA A O 1
ATOM 668 N N . VAL A 1 89 ? 2.256 -4.145 4.823 1.00 93.31 89 VAL A N 1
ATOM 669 C CA . VAL A 1 89 ? 3.545 -4.827 4.742 1.00 93.31 89 VAL A CA 1
ATOM 670 C C . VAL A 1 89 ? 4.346 -4.198 3.620 1.00 93.31 89 VAL A C 1
ATOM 672 O O . VAL A 1 89 ? 3.849 -4.037 2.508 1.00 93.31 89 VAL A O 1
ATOM 675 N N . MET A 1 90 ? 5.598 -3.866 3.926 1.00 92.44 90 MET A N 1
ATOM 676 C CA . MET A 1 90 ? 6.528 -3.255 2.981 1.00 92.44 90 MET A CA 1
ATOM 677 C C . MET A 1 90 ? 7.826 -4.050 2.912 1.00 92.44 90 MET A C 1
ATOM 679 O O . MET A 1 90 ? 8.283 -4.598 3.926 1.00 92.44 90 MET A O 1
ATOM 683 N N . GLU A 1 91 ? 8.413 -4.088 1.720 1.00 94.31 91 GLU A N 1
ATOM 684 C CA . GLU A 1 91 ? 9.609 -4.859 1.405 1.00 94.31 91 GLU A CA 1
ATOM 685 C C . GLU A 1 91 ? 10.476 -4.144 0.355 1.00 94.31 91 GLU A C 1
ATOM 687 O O . GLU A 1 91 ? 9.974 -3.354 -0.447 1.00 94.31 91 GLU A O 1
ATOM 692 N N . LYS A 1 92 ? 11.790 -4.393 0.398 1.00 93.56 92 LYS A N 1
ATOM 693 C CA . LYS A 1 92 ? 12.798 -3.819 -0.505 1.00 93.56 92 LYS A CA 1
ATOM 694 C C . LYS A 1 92 ? 13.191 -4.749 -1.642 1.00 93.56 92 LYS A C 1
ATOM 696 O O . LYS A 1 92 ? 13.674 -4.293 -2.673 1.00 93.56 92 LYS A O 1
ATOM 701 N N . GLU A 1 93 ? 13.027 -6.051 -1.449 1.00 92.56 93 GLU A N 1
ATOM 702 C CA . GLU A 1 93 ? 13.429 -7.065 -2.418 1.00 92.56 93 GLU A CA 1
ATOM 703 C C . GLU A 1 93 ? 12.246 -7.584 -3.245 1.00 92.56 93 GLU A C 1
ATOM 705 O O . GLU A 1 93 ? 11.209 -7.994 -2.712 1.00 92.56 93 GLU A O 1
ATOM 710 N N . LYS A 1 94 ? 12.441 -7.666 -4.567 1.00 93.81 94 LYS A N 1
ATOM 711 C CA . LYS A 1 94 ? 11.453 -8.239 -5.489 1.00 93.81 94 LYS A CA 1
ATOM 712 C C . LYS A 1 94 ? 11.129 -9.688 -5.126 1.00 93.81 94 LYS A C 1
ATOM 714 O O . LYS A 1 94 ? 12.017 -10.487 -4.837 1.00 93.81 94 LYS A O 1
ATOM 719 N N . GLY A 1 95 ? 9.849 -10.052 -5.198 1.00 92.62 95 GLY A N 1
ATOM 720 C CA . GLY A 1 95 ? 9.379 -11.439 -5.064 1.00 92.62 95 GLY A CA 1
ATOM 721 C C . GLY A 1 95 ? 9.288 -11.976 -3.629 1.00 92.62 95 GLY A C 1
ATOM 722 O O . GLY A 1 95 ? 8.780 -13.083 -3.415 1.00 92.62 95 GLY A O 1
ATOM 723 N N . LYS A 1 96 ? 9.733 -11.203 -2.632 1.00 93.38 96 LYS A N 1
ATOM 724 C CA . LYS A 1 96 ? 9.528 -11.514 -1.210 1.00 93.38 96 LYS A CA 1
ATOM 725 C C . LYS A 1 96 ? 8.091 -11.243 -0.782 1.00 93.38 96 LYS A C 1
ATOM 727 O O . LYS A 1 96 ? 7.491 -12.080 -0.111 1.00 93.38 96 LYS A O 1
ATOM 732 N N . LEU A 1 97 ? 7.529 -10.116 -1.214 1.00 93.56 97 LEU A N 1
ATOM 733 C CA . LEU A 1 97 ? 6.109 -9.817 -1.082 1.00 93.56 97 LEU A CA 1
ATOM 734 C C . LEU A 1 97 ? 5.388 -10.254 -2.360 1.00 93.56 97 LEU A C 1
ATOM 736 O O . LEU A 1 97 ? 5.844 -9.956 -3.462 1.00 93.56 97 LEU A O 1
ATOM 740 N N . ARG A 1 98 ? 4.301 -11.013 -2.215 1.00 95.00 98 ARG A N 1
ATOM 741 C CA . ARG A 1 98 ? 3.560 -11.599 -3.335 1.00 95.00 98 ARG A CA 1
ATOM 742 C C . ARG A 1 98 ? 2.064 -11.491 -3.099 1.00 95.00 98 ARG A C 1
ATOM 744 O O . ARG A 1 98 ? 1.625 -11.339 -1.960 1.00 95.00 98 ARG A O 1
ATOM 751 N N . LYS A 1 99 ? 1.289 -11.644 -4.171 1.00 95.88 99 LYS A N 1
ATOM 752 C CA . LYS A 1 99 ? -0.171 -11.529 -4.145 1.00 95.88 99 LYS A CA 1
ATOM 753 C C . LYS A 1 99 ? -0.828 -12.515 -3.173 1.00 95.88 99 LYS A C 1
ATOM 755 O O . LYS A 1 99 ? -1.840 -12.186 -2.567 1.00 95.88 99 LYS A O 1
ATOM 760 N N . GLU A 1 100 ? -0.234 -13.689 -2.956 1.00 96.94 100 GLU A N 1
ATOM 761 C CA . GLU A 1 100 ? -0.757 -14.678 -2.001 1.00 96.94 100 GLU A CA 1
ATOM 762 C C . GLU A 1 100 ? -0.705 -14.183 -0.546 1.00 96.94 100 GLU A C 1
ATOM 764 O O . GLU A 1 100 ? -1.424 -14.698 0.307 1.00 96.94 100 GLU A O 1
ATOM 769 N N . HIS A 1 101 ? 0.117 -13.171 -0.246 1.00 95.69 101 HIS A N 1
ATOM 770 C CA . HIS A 1 101 ? 0.195 -12.570 1.084 1.00 95.69 101 HIS A CA 1
ATOM 771 C C . HIS A 1 101 ? -0.932 -11.559 1.358 1.00 95.69 101 HIS A C 1
ATOM 773 O O . HIS A 1 101 ? -1.041 -11.081 2.482 1.00 95.69 101 HIS A O 1
ATOM 779 N N . ILE A 1 102 ? -1.792 -11.240 0.383 1.00 96.81 102 ILE A N 1
ATOM 780 C CA . ILE A 1 102 ? -2.919 -10.316 0.593 1.00 96.81 102 ILE A CA 1
ATOM 781 C C . ILE A 1 102 ? -3.829 -10.815 1.721 1.00 96.81 102 ILE A C 1
ATOM 783 O O . ILE A 1 102 ? -4.082 -10.077 2.669 1.00 96.81 102 ILE A O 1
ATOM 787 N N . GLY A 1 103 ? -4.226 -12.091 1.682 1.00 95.75 103 GLY A N 1
ATOM 788 C CA . GLY A 1 103 ? -5.169 -12.641 2.659 1.00 95.75 103 GLY A CA 1
ATOM 789 C C . GLY A 1 103 ? -4.653 -12.616 4.101 1.00 95.75 103 GLY A C 1
ATOM 790 O O . GLY A 1 103 ? -5.434 -12.421 5.027 1.00 95.75 103 GLY A O 1
ATOM 791 N N . ILE A 1 104 ? -3.337 -12.760 4.318 1.00 94.25 104 ILE A N 1
ATOM 792 C CA . ILE A 1 104 ? -2.776 -12.652 5.674 1.00 94.25 104 ILE A CA 1
ATOM 793 C C . ILE A 1 104 ? -2.757 -11.196 6.157 1.00 94.25 104 ILE A C 1
ATOM 795 O O . ILE A 1 104 ? -3.028 -10.951 7.328 1.00 94.25 104 ILE A O 1
ATOM 799 N N . VAL A 1 105 ? -2.492 -10.224 5.276 1.00 94.19 105 VAL A N 1
ATOM 800 C CA . VAL A 1 105 ? -2.536 -8.795 5.634 1.00 94.19 105 VAL A CA 1
ATOM 801 C C . VAL A 1 105 ? -3.965 -8.353 5.945 1.00 94.19 105 VAL A C 1
ATOM 803 O O . VAL A 1 105 ? -4.180 -7.661 6.937 1.00 94.19 105 VAL A O 1
ATOM 806 N N . GLU A 1 106 ? -4.943 -8.804 5.160 1.00 95.12 106 GLU A N 1
ATOM 807 C CA . GLU A 1 106 ? -6.366 -8.563 5.423 1.00 95.12 106 GLU A CA 1
ATOM 808 C C . GLU A 1 106 ? -6.816 -9.202 6.742 1.00 95.12 106 GLU A C 1
ATOM 810 O O . GLU A 1 106 ? -7.503 -8.554 7.524 1.00 95.12 106 GLU A O 1
ATOM 815 N N . LEU A 1 107 ? -6.344 -10.411 7.064 1.00 93.56 107 LEU A N 1
ATOM 816 C CA . LEU A 1 107 ? -6.613 -11.027 8.366 1.00 93.56 107 LEU A CA 1
ATOM 817 C C . LEU A 1 107 ? -6.048 -10.191 9.526 1.00 93.56 107 LEU A C 1
ATOM 819 O O . LEU A 1 107 ? -6.737 -9.975 10.520 1.00 93.56 107 LEU A O 1
ATOM 823 N N . PHE A 1 108 ? -4.809 -9.700 9.416 1.00 92.38 108 PHE A N 1
ATOM 824 C CA . PHE A 1 108 ? -4.236 -8.803 10.429 1.00 92.38 108 PHE A CA 1
ATOM 825 C C . PHE A 1 108 ? -5.025 -7.498 10.551 1.00 92.38 108 PHE A C 1
ATOM 827 O O . PHE A 1 108 ? -5.217 -7.010 11.664 1.00 92.38 108 PHE A O 1
ATOM 834 N N . ARG A 1 109 ? -5.500 -6.952 9.427 1.00 91.81 109 ARG A N 1
ATOM 835 C CA . ARG A 1 109 ? -6.386 -5.786 9.395 1.00 91.81 109 ARG A CA 1
ATOM 836 C C . ARG A 1 109 ? -7.679 -6.055 10.154 1.00 91.81 109 ARG A C 1
ATOM 838 O O . ARG A 1 109 ? -8.025 -5.262 11.021 1.00 91.81 109 ARG A O 1
ATOM 845 N N . ASP A 1 110 ? -8.350 -7.168 9.879 1.00 91.56 110 ASP A N 1
ATOM 846 C CA . ASP A 1 110 ? -9.614 -7.532 10.528 1.00 91.56 110 ASP A CA 1
ATOM 847 C C . ASP A 1 110 ? -9.437 -7.717 12.045 1.00 91.56 110 ASP A C 1
ATOM 849 O O . ASP A 1 110 ? -10.255 -7.245 12.835 1.00 91.56 110 ASP A O 1
ATOM 853 N N . LEU A 1 111 ? -8.349 -8.371 12.469 1.00 88.94 111 LEU A N 1
ATOM 854 C CA . LEU A 1 111 ? -8.017 -8.537 13.888 1.00 88.94 111 LEU A CA 1
ATOM 855 C C . LEU A 1 111 ? -7.749 -7.190 14.568 1.00 88.94 111 LEU A C 1
ATOM 857 O O . LEU A 1 111 ? -8.221 -6.955 15.678 1.00 88.94 111 LEU A O 1
ATOM 861 N N . PHE A 1 112 ? -7.024 -6.296 13.895 1.00 85.50 112 PHE A N 1
ATOM 862 C CA . PHE A 1 112 ? -6.771 -4.948 14.391 1.00 85.50 112 PHE A CA 1
ATOM 863 C C . PHE A 1 112 ? -8.067 -4.134 14.520 1.00 85.50 112 PHE A C 1
ATOM 865 O O . PHE A 1 112 ? -8.283 -3.478 15.535 1.00 85.50 112 PHE A O 1
ATOM 872 N N . GLU A 1 113 ? -8.959 -4.196 13.528 1.00 85.56 113 GLU A N 1
ATOM 873 C CA . GLU A 1 113 ? -10.258 -3.516 13.588 1.00 85.56 113 GLU A CA 1
ATOM 874 C C . GLU A 1 113 ? -11.114 -4.000 14.758 1.00 85.56 113 GLU A C 1
ATOM 876 O O . GLU A 1 113 ? -11.774 -3.183 15.402 1.00 85.56 113 GLU A O 1
ATOM 881 N N . GLN A 1 114 ? -11.103 -5.303 15.051 1.00 84.69 114 GLN A N 1
ATOM 882 C CA . GLN A 1 114 ? -11.812 -5.866 16.202 1.00 84.69 114 GLN A CA 1
ATOM 883 C C . GLN A 1 114 ? -11.255 -5.336 17.524 1.00 84.69 114 GLN A C 1
ATOM 885 O O . GLN A 1 114 ? -12.034 -4.922 18.383 1.00 84.69 114 GLN A O 1
ATOM 890 N N . ASP A 1 115 ? -9.929 -5.307 17.665 1.00 82.25 115 ASP A N 1
ATOM 891 C CA . ASP A 1 115 ? -9.254 -4.826 18.872 1.00 82.25 115 ASP A CA 1
ATOM 892 C C . ASP A 1 115 ? -9.547 -3.337 19.111 1.00 82.25 115 ASP A C 1
ATOM 894 O O . ASP A 1 115 ? -10.039 -2.951 20.169 1.00 82.25 115 ASP A O 1
ATOM 898 N N . VAL A 1 116 ? -9.388 -2.496 18.084 1.00 74.12 116 VAL A N 1
ATOM 899 C CA . VAL A 1 116 ? -9.632 -1.046 18.191 1.00 74.12 116 VAL A CA 1
ATOM 900 C C . VAL A 1 116 ? -11.117 -0.694 18.317 1.00 74.12 116 VAL A C 1
ATOM 902 O O . VAL A 1 116 ? -11.453 0.339 18.891 1.00 74.12 116 VAL A O 1
ATOM 905 N N . SER A 1 117 ? -12.027 -1.536 17.823 1.00 70.88 117 SER A N 1
ATOM 906 C CA . SER A 1 117 ? -13.472 -1.349 18.044 1.00 70.88 117 SER A CA 1
ATOM 907 C C . SER A 1 117 ? -13.911 -1.692 19.472 1.00 70.88 117 SER A C 1
ATOM 909 O O . SER A 1 117 ? -15.042 -1.384 19.842 1.00 70.88 117 SER A O 1
ATOM 911 N N . SER A 1 118 ? -13.055 -2.354 20.256 1.00 63.75 118 SER A N 1
ATOM 912 C CA . SER A 1 118 ? -13.319 -2.689 21.659 1.00 63.75 118 SER A CA 1
ATOM 913 C C . SER A 1 118 ? -12.827 -1.630 22.659 1.00 63.75 118 SER A C 1
ATOM 915 O O . SER A 1 118 ? -13.139 -1.739 23.847 1.00 63.75 118 SER A O 1
ATOM 917 N N . LEU A 1 119 ? -12.091 -0.619 22.175 1.00 58.59 119 LEU A N 1
ATOM 918 C CA . LEU A 1 119 ? -11.594 0.544 22.926 1.00 58.59 119 LEU A CA 1
ATOM 919 C C . LEU A 1 119 ? -12.629 1.676 22.967 1.00 58.59 119 LEU A C 1
ATOM 921 O O . LEU A 1 119 ? -12.744 2.307 24.042 1.00 58.59 119 LEU A O 1
#

Radius of gyration: 14.12 Å; chains: 1; bounding box: 32×31×36 Å

Sequence (119 aa):
MIVLCTQGEPSAVQTYAPGASGPKGSGDLKDQLYCQVALTTDSTFFVDDPSAVPGLEENEDYVKFGYGYYIGAPWRQRGGRWLTGTVAVMEKEKGKLRKEHIGIVELFRDLFEQDVSSL

Foldseek 3Di:
DKDKAKADDDDDDPHDYVQNDDDFFDDPCRSPAQWVVCVVVQHWGFFLDQCPDPNRNVHCCCPPVQFSGKTWHKAFAPDDTGIIIITMDTDNDHPPDDPVCNVVSVVVRVVVNVVNNVD